Protein AF-A0A497LA73-F1 (afdb_monomer_lite)

Secondary structure (DSSP, 8-state):
--S-GGGT-SS-GGGGT--------SS--HHHHHHHHHHTT----HHHHHHHHHHHHHHGGGS-HHHHHHHHHHHHHHHHHH--S--HHHHHHHHHHHH----SS----

Sequence (109 aa):
MIAHPLIYEPFPPKMVGRETTFYMGRQPGRHLIENRLALAGIKATPLQVNEIARRLRVDQRSVDKGEAQMTFYQIKKLLRELRKGLTEEDFWRIVEQVTRQKPKSPLTS

Foldseek 3Di:
DLDDVCVPDVDAPVVVVDHDDDDDDLQHDLVVLVVVCVVVVHDDDPVRSVVVRVVVNVVVVPPDPVVVVVVVVVVVVVVVVPPPDQDPVSVQVVVCVVVVDHDPDPPDD

pLDDT: mean 82.43, std 10.42, range [43.0, 95.44]

Structure (mmCIF, N/CA/C/O backbone):
data_AF-A0A497LA73-F1
#
_entry.id   AF-A0A497LA73-F1
#
loop_
_atom_site.group_PDB
_atom_site.id
_atom_site.type_symbol
_atom_site.label_atom_id
_atom_site.label_alt_id
_atom_site.label_comp_id
_atom_site.label_asym_id
_atom_site.label_entity_id
_atom_site.label_seq_id
_atom_site.pdbx_PDB_ins_code
_atom_site.Cartn_x
_atom_site.Cartn_y
_atom_site.Cartn_z
_atom_site.occupancy
_atom_site.B_iso_or_equiv
_atom_site.auth_seq_id
_atom_site.auth_comp_id
_atom_site.auth_asym_id
_atom_site.auth_atom_id
_atom_site.pdbx_PDB_model_num
ATOM 1 N N . MET A 1 1 ? 8.578 -8.340 -13.945 1.00 64.06 1 MET A N 1
ATOM 2 C CA . MET A 1 1 ? 9.540 -8.365 -12.825 1.00 64.06 1 MET A CA 1
ATOM 3 C C . MET A 1 1 ? 10.888 -8.749 -13.395 1.00 64.06 1 MET A C 1
ATOM 5 O O . MET A 1 1 ? 10.903 -9.414 -14.421 1.00 64.06 1 MET A O 1
ATOM 9 N N . ILE A 1 2 ? 11.983 -8.304 -12.781 1.00 65.25 2 ILE A N 1
ATOM 10 C CA . ILE A 1 2 ? 13.334 -8.590 -13.292 1.00 65.25 2 ILE A CA 1
ATOM 11 C C . ILE A 1 2 ? 13.751 -10.034 -12.952 1.00 65.25 2 ILE A C 1
ATOM 13 O O . ILE A 1 2 ? 14.441 -10.664 -13.743 1.00 65.25 2 ILE A O 1
ATOM 17 N N . ALA A 1 3 ? 13.278 -10.575 -11.825 1.00 73.19 3 ALA A N 1
ATOM 18 C CA . ALA A 1 3 ? 13.525 -11.947 -11.383 1.00 73.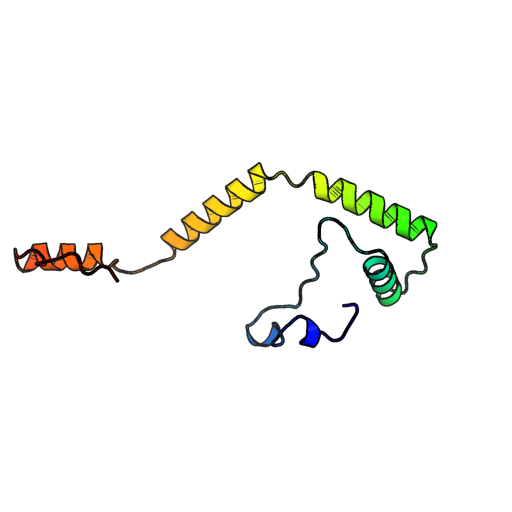19 3 ALA A CA 1
ATOM 19 C C . ALA A 1 3 ? 12.216 -12.656 -10.974 1.00 73.19 3 ALA A C 1
ATOM 21 O O . ALA A 1 3 ? 11.130 -12.075 -11.086 1.00 73.19 3 ALA A O 1
ATOM 22 N N . HIS A 1 4 ? 12.319 -13.915 -10.532 1.00 77.00 4 HIS A N 1
ATOM 23 C CA . HIS A 1 4 ? 11.170 -14.731 -10.132 1.00 77.00 4 HIS A CA 1
ATOM 24 C C . HIS A 1 4 ? 10.376 -14.069 -8.980 1.00 77.00 4 HIS A C 1
ATOM 26 O O . HIS A 1 4 ? 11.002 -13.635 -8.012 1.00 77.00 4 HIS A O 1
ATOM 32 N N . PRO A 1 5 ? 9.026 -13.990 -9.041 1.00 76.94 5 PRO A N 1
ATOM 33 C CA . PRO A 1 5 ? 8.219 -13.256 -8.058 1.00 76.94 5 PRO A CA 1
ATOM 34 C C . PRO A 1 5 ? 8.439 -13.658 -6.600 1.00 76.94 5 PRO A C 1
ATOM 36 O O . PRO A 1 5 ? 8.453 -12.787 -5.737 1.00 76.94 5 PRO A O 1
ATOM 39 N N . LEU A 1 6 ? 8.708 -14.942 -6.335 1.00 80.81 6 LEU A N 1
ATOM 40 C CA . LEU A 1 6 ? 8.946 -15.456 -4.980 1.00 80.81 6 LEU A CA 1
ATOM 41 C C . LEU A 1 6 ? 10.191 -14.869 -4.293 1.00 80.81 6 LEU A C 1
ATOM 43 O O . LEU A 1 6 ? 10.357 -15.018 -3.089 1.00 80.81 6 LEU A O 1
ATOM 47 N N . ILE A 1 7 ? 11.064 -14.189 -5.042 1.00 82.81 7 ILE A N 1
ATOM 48 C CA . ILE A 1 7 ? 12.221 -13.473 -4.486 1.00 82.81 7 ILE A CA 1
ATOM 49 C C . ILE A 1 7 ? 11.777 -12.194 -3.758 1.00 82.81 7 ILE A C 1
ATOM 51 O O . ILE A 1 7 ? 12.445 -11.748 -2.830 1.00 82.81 7 ILE A O 1
ATOM 55 N N . TYR A 1 8 ? 10.656 -11.597 -4.172 1.00 79.94 8 TYR A N 1
ATOM 56 C CA . TYR A 1 8 ? 10.159 -10.324 -3.639 1.00 79.94 8 TYR A CA 1
ATOM 57 C C . TYR A 1 8 ? 8.836 -10.469 -2.881 1.00 79.94 8 TYR A C 1
ATOM 59 O O . TYR A 1 8 ? 8.517 -9.634 -2.037 1.00 79.94 8 TYR A O 1
ATOM 67 N N . GLU A 1 9 ? 8.065 -11.512 -3.184 1.00 83.25 9 GLU A N 1
ATOM 68 C CA . GLU A 1 9 ? 6.749 -11.777 -2.614 1.00 83.25 9 GLU A CA 1
ATOM 69 C C . GLU A 1 9 ? 6.784 -13.137 -1.894 1.00 83.25 9 GLU A C 1
ATOM 71 O O . GLU A 1 9 ? 6.965 -14.158 -2.558 1.00 83.25 9 GLU A O 1
ATOM 76 N N . PRO A 1 10 ? 6.597 -13.197 -0.559 1.00 85.69 10 PRO A N 1
ATOM 77 C CA . PRO A 1 10 ? 6.688 -14.457 0.190 1.00 85.69 10 PRO A CA 1
ATOM 78 C C . PRO A 1 10 ? 5.620 -15.475 -0.233 1.00 85.69 10 PRO A C 1
ATOM 80 O O . PRO A 1 10 ? 5.811 -16.679 -0.094 1.00 85.69 10 PRO A O 1
ATOM 83 N N . PHE A 1 11 ? 4.493 -14.995 -0.756 1.00 86.81 11 PHE A N 1
ATOM 84 C CA . PHE A 1 11 ? 3.440 -15.811 -1.334 1.00 86.81 11 PHE A CA 1
ATOM 85 C C . PHE A 1 11 ? 2.705 -15.015 -2.429 1.00 86.81 11 PHE A C 1
ATOM 87 O O . PHE A 1 11 ? 2.577 -13.794 -2.315 1.00 86.81 11 PHE A O 1
ATOM 94 N N . PRO A 1 12 ? 2.198 -15.680 -3.484 1.00 86.69 12 PRO A N 1
ATOM 95 C CA . PRO A 1 12 ? 1.390 -15.051 -4.523 1.00 86.69 12 PRO A CA 1
ATOM 96 C C . PRO A 1 12 ? 0.225 -14.189 -3.990 1.00 86.69 12 PRO A C 1
ATOM 98 O O . PRO A 1 12 ? -0.644 -14.718 -3.291 1.00 86.69 12 PRO A O 1
ATOM 101 N N . PRO A 1 13 ? 0.110 -12.907 -4.398 1.00 87.88 13 PRO A N 1
ATOM 102 C CA . PRO A 1 13 ? -0.979 -12.011 -3.991 1.00 87.88 13 PRO A CA 1
ATOM 103 C C . PRO A 1 13 ? -2.379 -12.569 -4.277 1.00 87.88 13 PRO A C 1
ATOM 105 O O . PRO A 1 13 ? -3.319 -12.319 -3.522 1.00 87.88 13 PRO A O 1
ATOM 108 N N . LYS A 1 14 ? -2.508 -13.392 -5.327 1.00 89.88 14 LYS A N 1
ATOM 109 C CA . LYS A 1 14 ? -3.772 -14.033 -5.714 1.00 89.88 14 LYS A CA 1
ATOM 110 C C . LYS A 1 14 ? -4.375 -14.888 -4.600 1.00 89.88 14 LYS A C 1
ATOM 112 O O . LYS A 1 14 ? -5.593 -14.986 -4.524 1.00 89.88 14 LYS A O 1
ATOM 117 N N . MET A 1 15 ? -3.553 -15.449 -3.709 1.00 89.69 15 MET A N 1
ATOM 118 C CA . MET A 1 15 ? -4.043 -16.244 -2.576 1.00 89.69 15 MET A CA 1
ATOM 119 C C . MET A 1 15 ? -4.852 -15.430 -1.564 1.00 89.69 15 MET A C 1
ATOM 121 O O . MET A 1 15 ? -5.697 -15.989 -0.877 1.00 89.69 15 MET A O 1
ATOM 125 N N . VAL A 1 16 ? -4.634 -14.116 -1.489 1.00 89.88 16 VAL A N 1
ATOM 126 C CA . VAL A 1 16 ? -5.371 -13.206 -0.597 1.00 89.88 16 VAL A CA 1
ATOM 127 C C . VAL A 1 16 ? -6.340 -12.305 -1.369 1.00 89.88 16 VAL A C 1
ATOM 129 O O . VAL A 1 16 ? -6.695 -11.228 -0.899 1.00 89.88 16 VAL A O 1
ATOM 132 N N . GLY A 1 17 ? -6.736 -12.714 -2.582 1.00 88.44 17 GLY A N 1
ATOM 133 C CA . GLY A 1 17 ? -7.641 -11.941 -3.436 1.00 88.44 17 GLY A CA 1
ATOM 134 C C . GLY A 1 17 ? -7.026 -10.646 -3.975 1.00 88.44 17 GLY A C 1
ATOM 135 O O . GLY A 1 17 ? -7.745 -9.687 -4.237 1.00 88.44 17 GLY A O 1
ATOM 136 N N . ARG A 1 18 ? -5.694 -10.585 -4.105 1.00 88.50 18 ARG A N 1
ATOM 137 C CA . ARG A 1 18 ? -4.968 -9.421 -4.631 1.00 88.50 18 ARG A CA 1
ATOM 138 C C . ARG A 1 18 ? -4.282 -9.755 -5.947 1.00 88.50 18 ARG A C 1
ATOM 140 O O . ARG A 1 18 ? -3.967 -10.906 -6.234 1.00 88.50 18 ARG A O 1
ATOM 147 N N . GLU A 1 19 ? -3.990 -8.730 -6.729 1.00 86.50 19 GLU A N 1
ATOM 148 C CA . GLU A 1 19 ? -3.188 -8.869 -7.940 1.00 86.50 19 GLU A CA 1
ATOM 149 C C . GLU A 1 19 ? -1.765 -8.361 -7.722 1.00 86.50 19 GLU A C 1
ATOM 151 O O . GLU A 1 19 ? -1.498 -7.511 -6.869 1.00 86.50 19 GLU A O 1
ATOM 156 N N . THR A 1 20 ? -0.836 -8.902 -8.505 1.00 81.81 20 THR A N 1
ATOM 157 C CA . THR A 1 20 ? 0.532 -8.400 -8.568 1.00 81.81 20 THR A CA 1
ATOM 158 C C . THR A 1 20 ? 0.534 -7.071 -9.316 1.00 81.81 20 THR A C 1
ATOM 160 O O . THR A 1 20 ? 0.501 -7.031 -10.547 1.00 81.81 20 THR A O 1
ATOM 163 N N . THR A 1 21 ? 0.609 -5.973 -8.572 1.00 78.75 21 THR A N 1
ATOM 164 C CA . THR A 1 21 ? 0.670 -4.628 -9.147 1.00 78.75 21 THR A CA 1
ATOM 165 C C . THR A 1 21 ? 2.115 -4.185 -9.333 1.00 78.75 21 THR A C 1
ATOM 167 O O . THR A 1 21 ? 2.951 -4.296 -8.438 1.00 78.75 21 THR A O 1
ATOM 170 N N . PHE A 1 22 ? 2.425 -3.641 -10.509 1.00 76.50 22 PHE A N 1
ATOM 171 C CA . PHE A 1 22 ? 3.724 -3.033 -10.756 1.00 76.50 22 PHE A CA 1
ATOM 172 C C . PHE A 1 22 ? 3.766 -1.607 -10.206 1.00 76.50 22 PHE A C 1
ATOM 174 O O . PHE A 1 22 ? 3.079 -0.728 -10.718 1.00 76.50 22 PHE A O 1
ATOM 181 N N . TYR A 1 23 ? 4.630 -1.372 -9.220 1.00 73.38 23 TYR A N 1
ATOM 182 C CA . TYR A 1 23 ? 4.930 -0.032 -8.729 1.00 73.38 23 TYR A CA 1
ATOM 183 C C . TYR A 1 23 ? 6.311 0.413 -9.202 1.00 73.38 23 TYR A C 1
ATOM 185 O O . TYR A 1 23 ? 7.300 -0.310 -9.067 1.00 73.38 23 TYR A O 1
ATOM 193 N N . MET A 1 24 ? 6.377 1.623 -9.752 1.00 73.88 24 MET A N 1
ATOM 194 C CA . MET A 1 24 ? 7.628 2.274 -10.114 1.00 73.88 24 MET A CA 1
ATOM 195 C C . MET A 1 24 ? 7.932 3.361 -9.085 1.00 73.88 24 MET A C 1
ATOM 197 O O . MET A 1 24 ? 7.160 4.299 -8.928 1.00 73.88 24 MET A O 1
ATOM 201 N N . GLY A 1 25 ? 9.052 3.221 -8.376 1.00 71.00 25 GLY A N 1
ATOM 202 C CA . GLY A 1 25 ? 9.505 4.222 -7.410 1.00 71.00 25 GLY A CA 1
ATOM 203 C C . GLY A 1 25 ? 10.150 5.453 -8.058 1.00 71.00 25 GLY A C 1
ATOM 204 O O . GLY A 1 25 ? 10.327 5.521 -9.276 1.00 71.00 25 GLY A O 1
ATOM 205 N N . ARG A 1 26 ? 10.593 6.382 -7.196 1.00 67.56 26 ARG A N 1
ATOM 206 C CA . ARG A 1 26 ? 11.125 7.719 -7.536 1.00 67.56 26 ARG A CA 1
ATOM 207 C C . ARG A 1 26 ? 12.276 7.734 -8.542 1.00 67.56 26 ARG A C 1
ATOM 209 O O . ARG A 1 26 ? 12.462 8.703 -9.277 1.00 67.56 26 ARG A O 1
ATOM 216 N N . GLN A 1 27 ? 13.094 6.689 -8.536 1.00 70.06 27 GLN A N 1
ATOM 217 C CA . GLN A 1 27 ? 14.200 6.513 -9.466 1.00 70.06 27 GLN A CA 1
ATOM 218 C C . GLN A 1 27 ? 14.085 5.125 -10.090 1.00 70.06 27 GLN A C 1
ATOM 220 O O . GLN A 1 27 ? 14.582 4.157 -9.513 1.00 70.06 27 GLN A O 1
ATOM 225 N N . PRO A 1 28 ? 13.435 4.994 -11.259 1.00 71.31 28 PRO A N 1
ATOM 226 C CA . PRO A 1 28 ? 13.449 3.726 -11.960 1.00 71.31 28 PRO A CA 1
ATOM 227 C C . PRO A 1 28 ? 14.882 3.388 -12.375 1.00 71.31 28 PRO A C 1
ATOM 229 O O . PRO A 1 28 ? 15.585 4.212 -12.971 1.00 71.31 28 PRO A O 1
ATOM 232 N N . GLY A 1 29 ? 15.310 2.169 -12.048 1.00 78.81 29 GLY A N 1
ATOM 233 C CA . GLY A 1 29 ? 16.544 1.603 -12.576 1.00 78.81 29 GLY A CA 1
ATOM 234 C C . GLY A 1 29 ? 16.416 1.399 -14.083 1.00 78.81 29 GLY A C 1
ATOM 235 O O . GLY A 1 29 ? 15.372 0.969 -14.572 1.00 78.81 29 GLY A O 1
ATOM 236 N N . ARG A 1 30 ? 17.478 1.688 -14.833 1.00 84.06 30 ARG A N 1
ATOM 237 C CA . ARG A 1 30 ? 17.471 1.599 -16.298 1.00 84.06 30 ARG A CA 1
ATOM 238 C C . A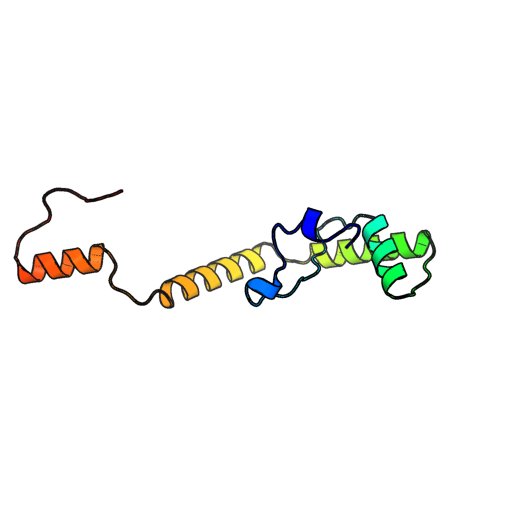RG A 1 30 ? 17.077 0.205 -16.807 1.00 84.06 30 ARG A C 1
ATOM 240 O O . ARG A 1 30 ? 16.215 0.091 -17.672 1.00 84.06 30 ARG A O 1
ATOM 247 N N . HIS A 1 31 ? 17.605 -0.839 -16.173 1.00 84.81 31 HIS A N 1
ATOM 248 C CA . HIS A 1 31 ? 17.284 -2.232 -16.491 1.00 84.81 31 HIS A CA 1
ATOM 249 C C . HIS A 1 31 ? 15.808 -2.589 -16.298 1.00 84.81 31 HIS A C 1
ATOM 251 O O . HIS A 1 31 ? 15.287 -3.457 -16.991 1.00 84.81 31 HIS A O 1
ATOM 257 N N . LEU A 1 32 ? 15.106 -1.909 -15.385 1.00 85.44 32 LEU A N 1
ATOM 258 C CA . LEU A 1 32 ? 13.674 -2.119 -15.199 1.00 85.44 32 LEU A CA 1
ATOM 259 C C . LEU A 1 32 ? 12.885 -1.619 -16.412 1.00 85.44 32 LEU A C 1
ATOM 261 O O . LEU A 1 32 ? 11.956 -2.289 -16.856 1.00 85.44 32 LEU A O 1
ATOM 265 N N . ILE A 1 33 ? 13.263 -0.454 -16.942 1.00 88.81 33 ILE A N 1
ATOM 266 C CA . ILE A 1 33 ? 12.639 0.136 -18.131 1.00 88.81 33 ILE A CA 1
ATOM 267 C C . ILE A 1 33 ? 12.927 -0.750 -19.344 1.00 88.81 33 ILE A C 1
ATOM 269 O O . ILE A 1 33 ? 12.001 -1.126 -20.053 1.00 88.81 33 ILE A O 1
ATOM 273 N N . GLU A 1 34 ? 14.184 -1.155 -19.530 1.00 90.00 34 GLU A N 1
ATOM 274 C CA . GLU A 1 34 ? 14.599 -2.050 -20.618 1.00 90.00 34 GLU A CA 1
ATOM 275 C C . GLU A 1 34 ? 13.840 -3.386 -20.579 1.00 90.00 34 GLU A C 1
ATOM 277 O O . GLU A 1 34 ? 13.271 -3.799 -21.587 1.00 90.00 34 GLU A O 1
ATOM 282 N N . ASN A 1 35 ? 13.742 -4.025 -19.408 1.00 88.56 35 ASN A N 1
ATOM 283 C CA . ASN A 1 35 ? 12.993 -5.273 -19.234 1.00 88.56 35 ASN A CA 1
ATOM 284 C C . ASN A 1 35 ? 11.503 -5.102 -19.570 1.00 88.56 35 ASN A C 1
ATOM 286 O O . ASN A 1 35 ? 10.916 -5.951 -20.235 1.00 88.56 35 ASN A O 1
ATOM 290 N N . ARG A 1 36 ? 10.886 -3.990 -19.149 1.00 88.88 36 ARG A N 1
ATOM 291 C CA . ARG A 1 36 ? 9.474 -3.710 -19.445 1.00 88.88 36 ARG A CA 1
ATOM 292 C C . ARG A 1 36 ? 9.224 -3.473 -20.927 1.00 88.88 36 ARG A C 1
ATOM 294 O O . ARG A 1 36 ? 8.251 -4.004 -21.452 1.00 88.88 36 ARG A O 1
ATOM 301 N N . LEU A 1 37 ? 10.102 -2.725 -21.590 1.00 91.81 37 LEU A N 1
ATOM 302 C CA . LEU A 1 37 ? 10.027 -2.512 -23.033 1.00 91.81 37 LEU A CA 1
ATOM 303 C C . LEU A 1 37 ? 10.199 -3.836 -23.785 1.00 91.81 37 LEU A C 1
ATOM 305 O O . LEU A 1 37 ? 9.403 -4.131 -24.670 1.00 91.81 37 LEU A O 1
ATOM 309 N N . ALA A 1 38 ? 11.146 -4.679 -23.364 1.00 90.25 38 ALA A N 1
ATOM 310 C CA . ALA A 1 38 ? 11.361 -5.998 -23.952 1.00 90.25 38 ALA A CA 1
ATOM 311 C C . ALA A 1 38 ? 10.143 -6.925 -23.792 1.00 90.25 38 ALA A C 1
ATOM 313 O O . ALA A 1 38 ? 9.721 -7.542 -24.767 1.00 90.25 38 ALA A O 1
ATOM 314 N N . LEU A 1 39 ? 9.533 -6.979 -22.600 1.00 88.25 39 LEU A N 1
ATOM 315 C CA . LEU A 1 39 ? 8.303 -7.748 -22.356 1.00 88.25 39 LEU A CA 1
ATOM 316 C C . LEU A 1 39 ? 7.122 -7.263 -23.209 1.00 88.25 39 LEU A C 1
ATOM 318 O O . LEU A 1 39 ? 6.251 -8.056 -23.549 1.00 88.25 39 LEU A O 1
ATOM 322 N N . ALA A 1 40 ? 7.097 -5.976 -23.555 1.00 91.25 40 ALA A N 1
ATOM 323 C CA . ALA A 1 40 ? 6.102 -5.389 -24.445 1.00 91.25 40 ALA A CA 1
ATOM 324 C C . ALA A 1 40 ? 6.470 -5.508 -25.939 1.00 91.25 40 ALA A C 1
ATOM 326 O O . ALA A 1 40 ? 5.729 -5.019 -26.787 1.00 91.25 40 ALA A O 1
ATOM 327 N N . GLY A 1 41 ? 7.616 -6.111 -26.280 1.00 93.00 41 GLY A N 1
ATOM 328 C CA . GLY A 1 41 ? 8.107 -6.205 -27.659 1.00 93.00 41 GLY A CA 1
ATOM 329 C C . GLY A 1 41 ? 8.594 -4.876 -28.253 1.00 93.00 41 GLY A C 1
ATOM 330 O O . GLY A 1 41 ? 8.777 -4.772 -29.465 1.00 93.00 41 GLY A O 1
ATOM 331 N N . ILE A 1 42 ? 8.820 -3.853 -27.425 1.00 95.44 42 ILE A N 1
ATOM 332 C CA . ILE A 1 42 ? 9.239 -2.518 -27.857 1.00 95.44 42 ILE A CA 1
ATOM 333 C C . ILE A 1 42 ? 10.766 -2.456 -27.914 1.00 95.44 42 ILE A C 1
ATOM 335 O O . ILE A 1 42 ? 11.454 -2.563 -26.897 1.00 95.44 42 ILE A O 1
ATOM 339 N N . LYS A 1 43 ? 11.308 -2.225 -29.112 1.00 92.81 43 LYS A N 1
ATOM 340 C CA . LYS A 1 43 ? 12.738 -1.961 -29.313 1.00 92.81 43 LYS A CA 1
ATOM 341 C C . LYS A 1 43 ? 13.012 -0.475 -29.092 1.00 92.81 43 LYS A C 1
ATOM 343 O O . LYS A 1 43 ? 12.482 0.359 -29.818 1.00 92.81 43 LYS A O 1
ATOM 348 N N . ALA A 1 44 ? 13.852 -0.155 -28.113 1.00 91.94 44 ALA A N 1
ATOM 349 C CA . ALA A 1 44 ? 14.252 1.215 -27.807 1.00 91.94 44 ALA A CA 1
ATOM 350 C C . ALA A 1 44 ? 15.776 1.348 -27.776 1.00 91.94 44 ALA A C 1
ATOM 352 O O . ALA A 1 44 ? 16.483 0.456 -27.307 1.00 91.94 44 ALA A O 1
ATOM 353 N N . THR A 1 45 ? 16.287 2.480 -28.255 1.00 94.44 45 THR A N 1
ATOM 354 C CA . THR A 1 45 ? 17.714 2.808 -28.173 1.00 94.44 45 THR A CA 1
ATOM 355 C C . THR A 1 45 ? 18.097 3.258 -26.757 1.00 94.44 45 THR A C 1
ATOM 357 O O . THR A 1 45 ? 17.247 3.759 -26.015 1.00 94.44 45 THR A O 1
ATOM 360 N N . PRO A 1 46 ? 19.386 3.176 -26.373 1.00 90.94 46 PRO A N 1
ATOM 361 C CA . PRO A 1 46 ? 19.880 3.714 -25.102 1.00 90.94 46 PRO A CA 1
ATOM 362 C C . PRO A 1 46 ? 19.445 5.159 -24.812 1.00 90.94 46 PRO A C 1
ATOM 364 O O . PRO A 1 46 ? 19.124 5.498 -23.674 1.00 90.94 46 PRO A O 1
ATOM 367 N N . LEU A 1 47 ? 19.407 6.007 -25.845 1.00 92.44 47 LEU A N 1
ATOM 368 C CA . LEU A 1 47 ? 18.979 7.403 -25.733 1.00 92.44 47 LEU A CA 1
ATOM 369 C C . LEU A 1 47 ? 17.480 7.515 -25.436 1.00 92.44 47 LEU A C 1
ATOM 371 O O . LEU A 1 47 ? 17.088 8.287 -24.564 1.00 92.44 47 LEU A O 1
ATOM 375 N N . GLN A 1 48 ? 16.651 6.707 -26.101 1.00 92.94 48 GLN A N 1
ATOM 376 C CA . GLN A 1 48 ? 15.211 6.655 -25.840 1.00 92.94 48 GLN A CA 1
ATOM 377 C C . GLN A 1 48 ? 14.917 6.150 -24.426 1.00 92.94 48 GLN A C 1
ATOM 379 O O . GLN A 1 48 ? 14.096 6.740 -23.730 1.00 92.94 48 GLN A O 1
ATOM 384 N N . VAL A 1 49 ? 15.626 5.118 -23.961 1.00 91.69 49 VAL A N 1
ATOM 385 C CA . VAL A 1 49 ? 15.491 4.608 -22.585 1.00 91.69 49 VAL A CA 1
ATOM 386 C C . VAL A 1 49 ? 15.835 5.693 -21.560 1.00 91.69 49 VAL A C 1
ATOM 388 O O . VAL A 1 49 ? 15.107 5.871 -20.581 1.00 91.69 49 VAL A O 1
ATOM 391 N N . ASN A 1 50 ? 16.911 6.450 -21.788 1.00 90.00 50 ASN A N 1
ATOM 392 C CA . ASN A 1 50 ? 17.298 7.552 -20.907 1.00 90.00 50 ASN A CA 1
ATOM 393 C C . ASN A 1 50 ? 16.254 8.680 -20.898 1.00 90.00 50 ASN A C 1
ATOM 395 O O . ASN A 1 50 ? 15.935 9.207 -19.832 1.00 90.00 50 ASN A O 1
ATOM 399 N N . GLU A 1 51 ? 15.696 9.032 -22.057 1.00 91.69 51 GLU A N 1
ATOM 400 C CA . GLU A 1 51 ? 14.655 10.059 -22.152 1.00 91.69 51 GLU A CA 1
ATOM 401 C C . GLU A 1 51 ? 13.355 9.616 -21.465 1.00 91.69 51 GLU A C 1
ATOM 403 O O . GLU A 1 51 ? 12.760 10.391 -20.715 1.00 91.69 51 GLU A O 1
ATOM 408 N N . ILE A 1 52 ? 12.959 8.349 -21.627 1.00 89.81 52 ILE A N 1
ATOM 409 C CA . ILE A 1 52 ? 11.833 7.748 -20.897 1.00 89.81 52 ILE A CA 1
ATOM 410 C C . ILE A 1 52 ? 12.078 7.849 -19.387 1.00 89.81 52 ILE A C 1
ATOM 412 O O . ILE A 1 52 ? 11.226 8.348 -18.652 1.00 89.81 52 ILE A O 1
ATOM 416 N N . ALA A 1 53 ? 13.263 7.447 -18.917 1.00 87.00 53 ALA A N 1
ATOM 417 C CA . ALA A 1 53 ? 13.622 7.534 -17.503 1.00 87.00 53 ALA A CA 1
ATOM 418 C C . ALA A 1 53 ? 13.568 8.977 -16.975 1.00 87.00 53 ALA A C 1
ATOM 420 O O 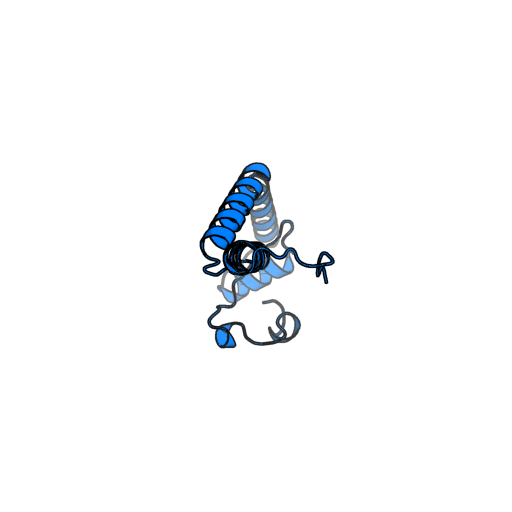. ALA A 1 53 ? 13.159 9.205 -15.836 1.00 87.00 53 ALA A O 1
ATOM 421 N N . ARG A 1 54 ? 13.974 9.958 -17.791 1.00 86.94 54 ARG A N 1
ATOM 422 C CA . ARG A 1 54 ? 13.935 11.380 -17.438 1.00 86.94 54 ARG A CA 1
ATOM 423 C C . ARG A 1 54 ? 12.500 11.884 -17.291 1.00 86.94 54 ARG A C 1
ATOM 425 O O . ARG A 1 54 ? 12.209 12.513 -16.277 1.00 86.94 54 ARG A O 1
ATOM 432 N N . ARG A 1 55 ? 11.615 11.597 -18.252 1.00 86.81 55 ARG A N 1
ATOM 433 C CA . ARG A 1 55 ? 10.209 12.046 -18.216 1.00 86.81 55 ARG A CA 1
ATOM 434 C C . ARG A 1 55 ? 9.452 11.456 -17.031 1.00 86.81 55 ARG A C 1
ATOM 436 O O . ARG A 1 55 ? 8.889 12.205 -16.243 1.00 86.81 55 ARG A O 1
ATOM 443 N N . LEU A 1 56 ? 9.597 10.150 -16.802 1.00 83.69 56 LEU A N 1
ATOM 444 C CA . LEU A 1 56 ? 8.979 9.463 -15.662 1.00 83.69 56 LEU A CA 1
ATOM 445 C C . LEU A 1 56 ? 9.381 10.070 -14.305 1.00 83.69 56 LEU A C 1
ATOM 447 O O . LEU A 1 56 ? 8.585 10.088 -13.370 1.00 83.69 56 LEU A O 1
ATOM 451 N N . ARG A 1 57 ? 10.609 10.593 -14.176 1.00 77.56 57 ARG A N 1
ATOM 452 C CA . ARG A 1 57 ? 11.068 11.270 -12.948 1.00 77.56 57 ARG A CA 1
ATOM 453 C C . ARG A 1 57 ? 10.437 12.643 -12.745 1.00 77.56 57 ARG A C 1
ATOM 455 O O . ARG A 1 57 ? 10.288 13.054 -11.597 1.00 77.56 57 ARG A O 1
ATOM 462 N N . VAL A 1 58 ? 10.157 13.372 -13.823 1.00 75.88 58 VAL A N 1
ATOM 463 C CA . VAL A 1 58 ? 9.523 14.695 -13.750 1.00 75.88 58 VAL A CA 1
ATOM 464 C C . VAL A 1 58 ? 8.078 14.532 -13.294 1.00 75.88 58 VAL A C 1
ATOM 466 O O . VAL A 1 58 ? 7.688 15.166 -12.317 1.00 75.88 58 VAL A O 1
ATOM 469 N N . ASP A 1 59 ? 7.349 13.596 -13.897 1.00 70.00 59 ASP A N 1
ATOM 470 C CA . ASP A 1 59 ? 5.936 13.350 -13.586 1.00 70.00 59 ASP A CA 1
ATOM 471 C C . ASP A 1 59 ? 5.729 12.829 -12.154 1.00 70.00 59 ASP A C 1
ATOM 473 O O . ASP A 1 59 ? 4.727 13.119 -11.515 1.00 70.00 59 ASP A O 1
ATOM 477 N N . GLN A 1 60 ? 6.699 12.104 -11.589 1.00 67.06 60 GLN A N 1
ATOM 478 C CA . GLN A 1 60 ? 6.622 11.656 -10.192 1.00 67.06 60 GLN A CA 1
ATOM 479 C C . GLN A 1 60 ? 6.980 12.740 -9.163 1.00 67.06 60 GLN A C 1
ATOM 481 O O . GLN A 1 60 ? 6.704 12.571 -7.975 1.00 67.06 60 GLN A O 1
ATOM 486 N N . ARG A 1 61 ? 7.632 13.841 -9.565 1.00 61.41 61 ARG A N 1
ATOM 487 C CA . ARG A 1 61 ? 7.972 14.936 -8.636 1.00 61.41 61 ARG A CA 1
ATOM 488 C C . ARG A 1 61 ? 6.768 15.807 -8.285 1.00 61.41 61 ARG A C 1
ATOM 490 O O . ARG A 1 61 ? 6.835 16.466 -7.253 1.00 61.41 61 ARG A O 1
ATOM 497 N N . SER A 1 62 ? 5.718 15.801 -9.104 1.00 62.22 62 SER A N 1
ATOM 498 C CA . SER A 1 62 ? 4.500 16.588 -8.887 1.00 62.22 62 SER A CA 1
ATOM 499 C C . SER A 1 62 ? 3.480 15.918 -7.965 1.00 62.22 62 SER A C 1
ATOM 501 O O . SER A 1 62 ? 2.466 16.540 -7.670 1.00 62.22 62 SER A O 1
ATOM 503 N N . VAL A 1 63 ? 3.732 14.693 -7.477 1.00 61.91 63 VAL A N 1
ATOM 504 C CA . VAL A 1 63 ? 2.888 14.089 -6.435 1.00 61.91 63 VAL A CA 1
ATOM 505 C C . VAL A 1 63 ? 3.105 14.874 -5.145 1.00 61.91 63 VAL A C 1
ATOM 507 O O . VAL A 1 63 ? 4.120 14.711 -4.457 1.00 61.91 63 VAL A O 1
ATOM 510 N N . ASP A 1 64 ? 2.170 15.777 -4.865 1.00 66.50 64 ASP A N 1
ATOM 511 C CA . ASP A 1 64 ? 2.232 16.687 -3.738 1.00 66.50 64 ASP A CA 1
ATOM 512 C C . ASP A 1 64 ? 2.142 15.889 -2.432 1.00 66.50 64 ASP A C 1
ATOM 514 O O . ASP A 1 64 ? 1.190 15.148 -2.167 1.00 66.50 64 ASP A O 1
ATOM 518 N N . LYS A 1 65 ? 3.174 16.017 -1.597 1.00 69.00 65 LYS A N 1
ATOM 519 C CA . LYS A 1 65 ? 3.228 15.330 -0.302 1.00 69.00 65 LYS A CA 1
ATOM 520 C C . LYS A 1 65 ? 2.065 15.756 0.597 1.00 69.00 65 LYS A C 1
ATOM 522 O O . LYS A 1 65 ? 1.633 14.952 1.421 1.00 69.00 65 LYS A O 1
ATOM 527 N N . GLY A 1 66 ? 1.573 16.988 0.432 1.00 77.50 66 GLY A N 1
ATOM 528 C CA . GLY A 1 66 ? 0.415 17.495 1.163 1.00 77.50 66 GLY A CA 1
ATOM 529 C C . GLY A 1 66 ? -0.860 16.735 0.809 1.00 77.50 66 GLY A C 1
ATOM 530 O O . GLY A 1 66 ? -1.565 16.273 1.704 1.00 77.50 66 GLY A O 1
ATOM 531 N N . GLU A 1 67 ? -1.116 16.516 -0.481 1.00 79.50 67 GLU A N 1
ATOM 532 C CA . GLU A 1 67 ? -2.292 15.779 -0.951 1.00 79.50 67 GLU A CA 1
ATOM 533 C C . GLU A 1 67 ? -2.278 14.329 -0.451 1.00 79.50 67 GLU A C 1
ATOM 535 O O . GLU A 1 67 ? -3.244 13.872 0.161 1.00 79.50 67 GLU A O 1
ATOM 540 N N . ALA A 1 68 ? -1.139 13.640 -0.583 1.00 80.75 68 ALA A N 1
ATOM 541 C CA . ALA A 1 68 ? -0.982 12.274 -0.083 1.00 80.75 68 ALA A CA 1
ATOM 542 C C . ALA A 1 68 ? -1.223 12.170 1.437 1.00 80.75 68 ALA A C 1
ATOM 544 O O . ALA A 1 68 ? -1.844 11.216 1.918 1.00 80.75 68 ALA A O 1
ATOM 545 N N . GLN A 1 69 ? -0.759 13.162 2.205 1.00 84.56 69 GLN A N 1
ATOM 546 C CA . GLN A 1 69 ? -0.982 13.229 3.647 1.00 84.56 69 GLN A CA 1
ATOM 547 C C . GLN A 1 69 ? -2.465 13.455 3.984 1.00 84.56 69 GLN A C 1
ATOM 549 O O . GLN A 1 69 ? -2.990 12.809 4.894 1.00 84.56 69 GLN A O 1
ATOM 554 N N . MET A 1 70 ? -3.166 14.305 3.230 1.00 89.50 70 MET A N 1
ATOM 555 C CA . MET A 1 70 ? -4.605 14.526 3.401 1.00 89.50 70 MET A CA 1
ATOM 556 C C . MET A 1 70 ? -5.415 13.260 3.109 1.00 89.50 70 MET A C 1
ATOM 558 O O . MET A 1 70 ? -6.256 12.871 3.925 1.00 89.50 70 MET A O 1
ATOM 562 N N . THR A 1 71 ? -5.113 12.561 2.012 1.00 89.81 71 THR A N 1
ATOM 563 C CA . THR A 1 71 ? -5.747 11.276 1.681 1.00 89.81 71 THR A CA 1
ATOM 564 C C . THR A 1 71 ? -5.510 10.240 2.779 1.00 89.81 71 THR A C 1
ATOM 566 O O . THR A 1 71 ? -6.438 9.540 3.186 1.00 89.81 71 THR A O 1
ATOM 569 N N . PHE A 1 72 ? -4.294 10.167 3.329 1.00 90.06 72 PHE A N 1
ATOM 570 C CA . PHE A 1 72 ? -3.987 9.256 4.433 1.00 90.06 72 PHE A CA 1
ATOM 571 C C . PHE A 1 72 ? -4.873 9.509 5.663 1.00 90.06 72 PHE A C 1
ATOM 573 O O . PHE A 1 72 ? -5.426 8.564 6.234 1.00 90.06 72 PHE A O 1
ATOM 580 N N . TYR A 1 73 ? -5.059 10.771 6.063 1.00 93.81 73 TYR A N 1
ATOM 581 C CA . TYR A 1 73 ? -5.931 11.100 7.194 1.00 93.81 73 TYR A CA 1
ATOM 582 C C . TYR A 1 73 ? -7.401 10.771 6.924 1.00 93.81 73 TYR A C 1
ATOM 584 O O . TYR A 1 73 ? -8.080 10.271 7.824 1.00 93.81 73 TYR A O 1
ATOM 592 N N . GLN A 1 74 ? -7.881 10.988 5.698 1.00 94.00 74 GLN A N 1
ATOM 593 C CA . GLN A 1 74 ? -9.239 10.611 5.299 1.00 94.00 74 GLN A CA 1
ATOM 594 C C . GLN A 1 74 ? -9.450 9.095 5.391 1.00 94.00 74 GLN A C 1
ATOM 596 O O . GLN A 1 74 ? -10.408 8.650 6.024 1.00 94.00 74 GLN A O 1
ATOM 601 N N . ILE A 1 75 ? -8.519 8.294 4.860 1.00 94.31 75 ILE A N 1
ATOM 602 C CA . ILE A 1 75 ? -8.568 6.827 4.967 1.00 94.31 75 ILE A CA 1
ATOM 603 C C . ILE A 1 75 ? -8.556 6.398 6.437 1.00 94.31 75 ILE A C 1
ATOM 605 O O . ILE A 1 75 ? -9.362 5.566 6.851 1.00 94.31 75 ILE A O 1
ATOM 609 N N . LYS A 1 76 ? -7.683 6.989 7.261 1.00 92.00 76 LYS A N 1
ATOM 610 C CA . LYS A 1 76 ? -7.609 6.675 8.695 1.00 92.00 76 LYS A CA 1
ATOM 611 C C . LYS A 1 76 ? -8.924 6.976 9.420 1.00 92.00 76 LYS A C 1
ATOM 613 O O . LYS A 1 76 ? -9.304 6.222 10.315 1.00 92.00 76 LYS A O 1
ATOM 618 N N . LYS A 1 77 ? -9.612 8.058 9.048 1.00 90.62 77 LYS A N 1
ATOM 619 C CA . LYS A 1 77 ? -10.933 8.402 9.584 1.00 90.62 77 LYS A CA 1
ATOM 620 C C . LYS A 1 77 ? -11.978 7.361 9.178 1.00 90.62 77 LYS A C 1
ATOM 622 O O . LYS A 1 77 ? -12.628 6.8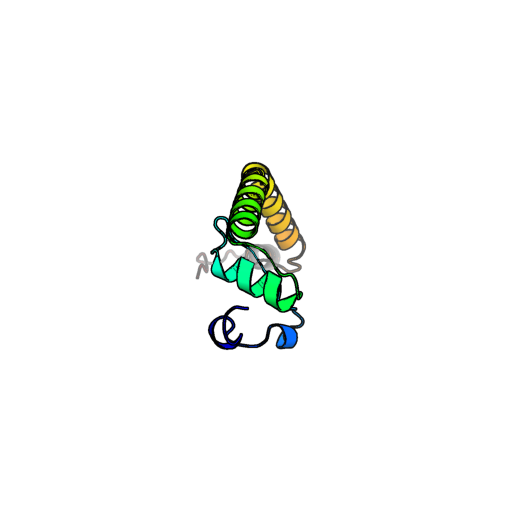11 10.060 1.00 90.62 77 LYS A O 1
ATOM 627 N N . LEU A 1 78 ? -12.055 7.016 7.893 1.00 90.94 78 LEU A N 1
ATOM 628 C CA . LEU A 1 78 ? -12.978 5.991 7.390 1.00 90.94 78 LEU A CA 1
ATOM 629 C C . LEU A 1 78 ? -12.758 4.635 8.071 1.00 90.94 78 LEU A C 1
ATOM 631 O O . LEU A 1 78 ? -13.712 3.977 8.469 1.00 90.94 78 LEU A O 1
ATOM 635 N N . LEU A 1 79 ? -11.502 4.232 8.283 1.00 88.19 79 LEU A N 1
ATOM 636 C CA . LEU A 1 79 ? -11.184 3.000 9.011 1.00 88.19 79 LEU A CA 1
ATOM 637 C C . LEU A 1 79 ? -11.673 3.029 10.463 1.00 88.19 79 LEU A C 1
ATOM 639 O O . LEU A 1 79 ? -12.073 1.991 10.982 1.00 88.19 79 LEU A O 1
ATOM 643 N N . ARG A 1 80 ? -11.640 4.190 11.128 1.00 83.50 80 ARG A N 1
ATOM 644 C CA . ARG A 1 80 ? -12.205 4.344 12.478 1.00 83.50 80 ARG A CA 1
ATOM 645 C C . ARG A 1 80 ? -13.726 4.248 12.460 1.00 83.50 80 ARG A C 1
ATOM 647 O O . ARG A 1 80 ? -14.274 3.580 13.320 1.00 83.50 80 ARG A O 1
ATOM 654 N N . GLU A 1 81 ? -14.386 4.859 11.482 1.00 84.00 81 GLU A N 1
ATOM 655 C CA . GLU A 1 81 ? -15.848 4.795 11.331 1.00 84.00 81 GLU A CA 1
ATOM 656 C C . GLU A 1 81 ? -16.335 3.381 10.977 1.00 84.00 81 GLU A C 1
ATOM 658 O O . GLU A 1 81 ? -17.386 2.944 11.439 1.00 84.00 81 GLU A O 1
ATOM 663 N N . LEU A 1 82 ? -15.551 2.635 10.193 1.00 85.19 82 LEU A N 1
ATOM 664 C CA . LEU A 1 82 ? -15.840 1.244 9.842 1.00 85.19 82 LEU A CA 1
ATOM 665 C C . LEU A 1 82 ? -15.650 0.268 11.007 1.00 85.19 82 LEU A C 1
ATOM 667 O O . LEU A 1 82 ? -16.215 -0.827 10.961 1.00 85.19 82 LEU A O 1
ATOM 671 N N . ARG A 1 83 ? -14.873 0.626 12.041 1.00 77.69 83 ARG A N 1
ATOM 672 C CA . ARG A 1 83 ? -14.769 -0.182 13.264 1.00 77.69 83 ARG A CA 1
ATOM 673 C C . ARG A 1 83 ? -16.107 -0.134 13.998 1.00 77.69 83 ARG A C 1
ATOM 675 O O . ARG A 1 83 ? -16.348 0.721 14.839 1.00 77.69 83 ARG A O 1
ATOM 682 N N . LYS A 1 84 ? -16.979 -1.082 13.666 1.00 70.31 84 LYS A N 1
ATOM 683 C CA . LYS A 1 84 ? -18.213 -1.359 14.399 1.00 70.31 84 LYS A CA 1
ATOM 684 C C . LYS A 1 84 ? -17.875 -2.226 15.611 1.00 70.31 84 LYS A C 1
ATOM 686 O O . LYS A 1 84 ? -17.304 -3.301 15.450 1.00 70.31 84 LYS A O 1
ATOM 691 N N . GLY A 1 85 ? -18.224 -1.760 16.804 1.00 75.69 85 GLY A N 1
ATOM 692 C CA . GLY A 1 85 ? -18.012 -2.476 18.061 1.00 75.69 85 GLY A CA 1
ATOM 693 C C . GLY A 1 85 ? -18.071 -1.536 19.261 1.00 75.69 85 GLY A C 1
ATOM 694 O O . GLY A 1 85 ? -18.098 -0.321 19.090 1.00 75.69 85 GLY A O 1
ATOM 695 N N . LEU A 1 86 ? -18.099 -2.109 20.462 1.00 77.62 86 LEU A N 1
ATOM 696 C CA . LEU A 1 86 ? -17.881 -1.373 21.706 1.00 77.62 86 LEU A CA 1
ATOM 697 C C . LEU A 1 86 ? -16.375 -1.307 21.949 1.00 77.62 86 LEU A C 1
ATOM 699 O O . LEU A 1 86 ? -15.701 -2.338 21.866 1.00 77.62 86 LEU A O 1
ATOM 703 N N . THR A 1 87 ? -15.839 -0.121 22.226 1.00 84.25 87 THR A N 1
ATOM 704 C CA . THR A 1 87 ? -14.473 -0.037 22.748 1.00 84.25 87 THR A CA 1
ATOM 705 C C . THR A 1 87 ? -14.425 -0.560 24.184 1.00 84.25 87 THR A C 1
ATOM 707 O O . THR A 1 87 ? -15.455 -0.766 24.831 1.00 84.25 87 THR A O 1
ATOM 710 N N . GLU A 1 88 ? -13.224 -0.782 24.709 1.00 83.81 88 GLU A N 1
ATOM 711 C CA . GLU A 1 88 ? -13.061 -1.153 26.113 1.00 83.81 88 GLU A CA 1
ATOM 712 C C . GLU A 1 88 ? -13.583 -0.046 27.046 1.00 83.81 88 GLU A C 1
ATOM 714 O O . GLU A 1 88 ? -14.226 -0.324 28.058 1.00 83.81 88 GLU A O 1
ATOM 719 N N . GLU A 1 89 ? -13.410 1.221 26.666 1.00 85.69 89 GLU A N 1
ATOM 720 C CA . GLU A 1 89 ? -13.990 2.350 27.390 1.00 85.69 89 GLU A CA 1
ATOM 721 C C . GLU A 1 89 ? -15.521 2.328 27.346 1.00 85.69 89 GLU A C 1
ATOM 723 O O . GLU A 1 89 ? -16.167 2.581 28.365 1.00 85.69 89 GLU A O 1
ATOM 728 N N . ASP A 1 90 ? -16.118 1.999 26.193 1.00 87.62 90 ASP A N 1
ATOM 729 C CA . ASP A 1 90 ? -17.569 1.846 26.088 1.00 87.62 90 ASP A CA 1
ATOM 730 C C . ASP A 1 90 ? -18.074 0.712 26.992 1.00 87.62 90 ASP A C 1
ATOM 732 O O . ASP A 1 90 ? -19.095 0.876 27.664 1.00 87.62 90 ASP A O 1
ATOM 736 N N . PHE A 1 91 ? -17.349 -0.410 27.048 1.00 89.69 91 PHE A N 1
ATOM 737 C CA . PHE A 1 91 ? -17.651 -1.534 27.932 1.00 89.69 91 PHE A CA 1
ATOM 738 C C . PHE A 1 91 ? -17.616 -1.116 29.408 1.00 89.69 91 PHE A C 1
ATOM 740 O O . PHE A 1 91 ? -18.610 -1.291 30.116 1.00 89.69 91 PHE A O 1
ATOM 747 N N . TRP A 1 92 ? -16.523 -0.503 29.874 1.00 90.38 92 TRP A N 1
ATOM 748 C CA . TRP A 1 92 ? -16.402 -0.076 31.272 1.00 90.38 92 TRP A CA 1
ATOM 749 C C . TRP A 1 92 ? -17.404 1.016 31.646 1.00 90.38 92 TRP A C 1
ATOM 751 O O . TRP A 1 92 ? -17.936 0.996 32.756 1.00 90.38 92 TRP A O 1
ATOM 761 N N . ARG A 1 93 ? -17.741 1.914 30.711 1.00 88.62 93 ARG A N 1
ATOM 762 C CA . ARG A 1 93 ? -18.820 2.892 30.900 1.00 88.62 93 ARG A CA 1
ATOM 763 C C . ARG A 1 93 ? -20.160 2.202 31.156 1.00 88.62 93 ARG A C 1
ATOM 765 O O . ARG A 1 93 ? -20.887 2.612 32.058 1.00 88.62 93 ARG A O 1
ATOM 772 N N . ILE A 1 94 ? -20.487 1.158 30.392 1.00 91.75 94 ILE A N 1
ATOM 773 C CA . ILE A 1 94 ? -21.717 0.376 30.594 1.00 91.75 94 ILE A CA 1
ATOM 774 C C . ILE A 1 94 ? -21.673 -0.354 31.946 1.00 91.75 94 ILE A C 1
ATOM 776 O O . ILE A 1 94 ? -22.645 -0.302 32.700 1.00 91.75 94 ILE A O 1
ATOM 780 N N . VAL A 1 95 ? -20.546 -0.981 32.297 1.00 92.25 95 VAL A N 1
ATOM 781 C CA . VAL A 1 95 ? -20.369 -1.657 33.595 1.00 92.25 95 VAL A CA 1
ATOM 782 C C . VAL A 1 95 ? -20.582 -0.686 34.756 1.00 92.25 95 VAL A C 1
ATOM 784 O O . VAL A 1 95 ? -21.314 -1.018 35.687 1.00 92.25 95 VAL A O 1
ATOM 787 N N . GLU A 1 96 ? -20.014 0.519 34.702 1.00 92.81 96 GLU A N 1
ATOM 788 C CA . GLU A 1 96 ? -20.186 1.533 35.748 1.00 92.81 96 GLU A CA 1
ATOM 789 C C . GLU A 1 96 ? -21.647 1.996 35.858 1.00 92.81 96 GLU A C 1
ATOM 791 O O . GLU A 1 96 ? -22.173 2.131 36.964 1.00 92.81 96 GLU A O 1
ATOM 796 N N . GLN A 1 97 ? -22.341 2.188 34.733 1.00 92.81 97 GLN A N 1
ATOM 797 C CA . GLN A 1 97 ? -23.761 2.557 34.728 1.00 92.81 97 GLN A CA 1
ATOM 798 C C . GLN A 1 97 ? -24.647 1.498 35.399 1.00 92.81 97 GLN A C 1
ATOM 800 O O . GLN A 1 97 ? -25.572 1.856 36.132 1.00 92.81 97 GLN A O 1
ATOM 805 N N . VAL A 1 98 ? -24.354 0.213 35.175 1.00 94.88 98 VAL A N 1
ATOM 806 C CA . VAL A 1 98 ? -25.139 -0.915 35.705 1.00 94.88 98 VAL A CA 1
ATOM 807 C C . VAL A 1 98 ? -24.786 -1.217 37.161 1.00 94.88 98 VAL A C 1
ATOM 809 O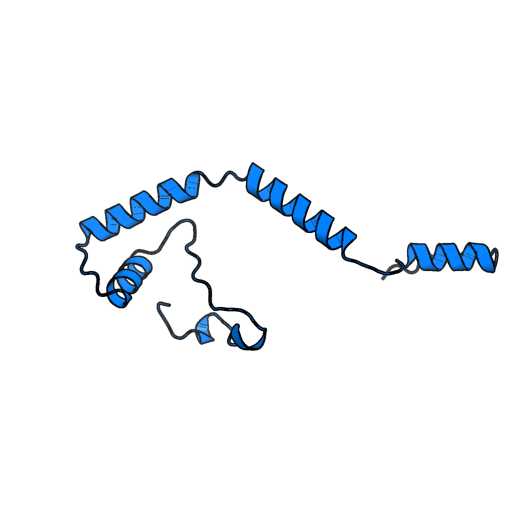 O . VAL A 1 98 ? -25.670 -1.402 37.993 1.00 94.88 98 VAL A O 1
ATOM 812 N N . THR A 1 99 ? -23.495 -1.267 37.484 1.00 93.06 99 THR A N 1
ATOM 813 C CA . THR A 1 99 ? -23.004 -1.732 38.793 1.00 93.06 99 THR A CA 1
ATOM 814 C C . THR A 1 99 ? -22.789 -0.606 39.799 1.00 93.06 99 THR A C 1
ATOM 816 O O . THR A 1 99 ? -22.656 -0.883 40.990 1.00 93.06 99 THR A O 1
ATOM 819 N N . ARG A 1 100 ? -22.727 0.655 39.336 1.00 91.00 100 ARG A N 1
ATOM 820 C CA . ARG A 1 100 ? -22.283 1.839 40.102 1.00 91.00 100 ARG A CA 1
ATOM 821 C C . ARG A 1 100 ? -20.877 1.700 40.693 1.00 91.00 100 ARG A C 1
ATOM 823 O O . ARG A 1 100 ? -20.510 2.448 41.597 1.00 91.00 100 ARG A O 1
ATOM 830 N N . GLN A 1 101 ? -20.086 0.758 40.185 1.00 85.25 101 GLN A N 1
ATOM 831 C CA . GLN A 1 101 ? -18.725 0.496 40.628 1.00 85.25 101 GLN A CA 1
ATOM 832 C C . GLN A 1 101 ? -17.742 0.889 39.530 1.00 85.25 101 GLN A C 1
ATOM 834 O O . GLN A 1 101 ? -17.950 0.594 38.355 1.00 85.25 101 GLN A O 1
ATOM 839 N N . LYS A 1 102 ? -16.651 1.546 39.932 1.00 80.81 102 LYS A N 1
ATOM 840 C CA . LYS A 1 102 ? -15.538 1.870 39.039 1.00 80.81 102 LYS A CA 1
ATOM 841 C C . LYS A 1 102 ? -14.488 0.758 39.067 1.00 80.81 102 LYS A C 1
ATOM 843 O O . LYS A 1 102 ? -14.241 0.198 40.141 1.00 80.81 102 LYS A O 1
ATOM 848 N N . PRO A 1 103 ? -13.841 0.449 37.930 1.00 76.62 103 PRO A N 1
ATOM 849 C CA . PRO A 1 103 ? -12.714 -0.473 37.916 1.00 76.62 103 PRO A CA 1
ATOM 850 C C . PRO A 1 103 ? -11.596 0.047 38.832 1.00 76.62 103 PRO A C 1
ATOM 852 O O . PRO A 1 103 ? -11.314 1.244 38.879 1.00 76.62 103 PRO A O 1
ATOM 855 N N . LYS A 1 104 ? -10.965 -0.859 39.589 1.00 73.56 104 LYS A N 1
ATOM 856 C CA . LYS A 1 104 ? -9.974 -0.515 40.628 1.00 73.56 104 LYS A CA 1
ATOM 857 C C . LYS A 1 104 ? -8.590 -0.116 40.080 1.00 73.56 104 LYS A C 1
ATOM 859 O O . LYS A 1 104 ? -7.725 0.251 40.862 1.00 73.56 104 LYS A O 1
ATOM 864 N N . SER A 1 105 ? -8.376 -0.175 38.766 1.00 64.88 105 SER A N 1
ATOM 865 C CA . SER A 1 105 ? -7.145 0.233 3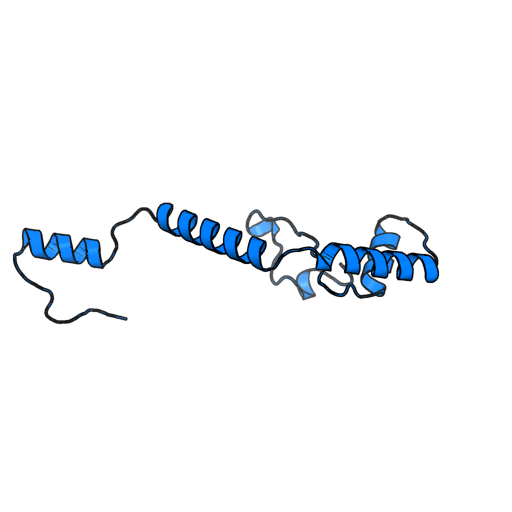8.072 1.00 64.88 105 SER A CA 1
ATOM 866 C C . SER A 1 105 ? -7.433 0.348 36.570 1.00 64.88 105 SER A C 1
ATOM 868 O O . SER A 1 105 ? -8.300 -0.391 36.093 1.00 64.88 105 SER A O 1
ATOM 870 N N . PRO A 1 106 ? -6.729 1.196 35.795 1.00 56.09 106 PRO A N 1
ATOM 871 C CA . PRO A 1 106 ? -6.792 1.090 34.346 1.00 56.09 106 PRO A CA 1
ATOM 872 C C . PRO A 1 106 ? -6.144 -0.236 33.929 1.00 56.09 106 PRO A C 1
ATOM 874 O O . PRO A 1 106 ? -4.973 -0.482 34.218 1.00 56.09 106 PRO A O 1
ATOM 877 N N . LEU A 1 107 ? -6.925 -1.115 33.301 1.00 60.88 107 LEU A N 1
ATOM 878 C CA . LEU A 1 107 ? -6.443 -2.329 32.643 1.00 60.88 107 LEU A CA 1
ATOM 879 C C . LEU A 1 107 ? -5.838 -1.929 31.292 1.00 60.88 107 LEU A C 1
ATOM 881 O O . LEU A 1 107 ? -6.407 -2.173 30.242 1.00 60.88 107 LEU A O 1
ATOM 885 N N . THR A 1 108 ? -4.702 -1.239 31.310 1.00 54.16 108 THR A N 1
ATOM 886 C CA . THR A 1 108 ? -3.910 -1.011 30.096 1.00 54.16 108 THR A CA 1
ATOM 887 C C . THR A 1 108 ? -2.909 -2.150 29.945 1.00 54.16 108 THR A C 1
ATOM 889 O O . THR A 1 108 ? -2.037 -2.304 30.802 1.00 54.16 108 THR A O 1
ATOM 892 N N . SER A 1 109 ? -3.039 -2.940 28.877 1.00 43.00 109 SER A N 1
ATOM 893 C CA . SER A 1 109 ? -1.935 -3.700 28.265 1.00 43.00 109 SER A CA 1
ATOM 894 C C . SER A 1 109 ? -1.448 -2.975 27.018 1.00 43.00 109 SER A C 1
ATOM 896 O O . SER A 1 109 ? -2.305 -2.385 26.322 1.00 43.00 109 SER A O 1
#

Radius of gyration: 25.1 Å; chains: 1; bounding box: 45×34×70 Å